Protein AF-A0A7J2H7X8-F1 (afdb_monomer_lite)

Radius of gyration: 26.57 Å; chains: 1; bounding box: 51×22×63 Å

Foldseek 3Di:
DQWWADPPQQHTDDPPDQADPPPRHGSVDTDSDRDDPPPPPCVVVVVVVVVVVVVVVVCVVVVCVVCVDDDPVVVVVVVVVVVD

Structure (mmCIF, N/CA/C/O backbone):
data_AF-A0A7J2H7X8-F1
#
_entry.id   AF-A0A7J2H7X8-F1
#
loop_
_atom_site.group_PDB
_atom_site.id
_atom_site.type_symbol
_atom_site.label_atom_id
_atom_site.label_alt_id
_atom_site.label_comp_id
_atom_site.label_asym_id
_atom_site.label_entity_id
_atom_site.label_seq_id
_atom_site.pdbx_PDB_ins_code
_atom_site.Cartn_x
_atom_site.Cartn_y
_atom_site.Cartn_z
_atom_site.occupancy
_atom_site.B_iso_or_equiv
_atom_site.auth_seq_id
_atom_site.auth_comp_id
_atom_site.auth_asym_id
_atom_site.auth_atom_id
_atom_site.pdbx_PDB_model_num
ATOM 1 N N . MET A 1 1 ? -10.213 16.249 19.873 1.00 52.66 1 MET A N 1
ATOM 2 C CA . MET A 1 1 ? -10.196 14.819 19.486 1.00 52.66 1 MET A CA 1
ATOM 3 C C . MET A 1 1 ? -8.796 14.451 19.020 1.00 52.66 1 MET A C 1
ATOM 5 O O . MET A 1 1 ? -8.312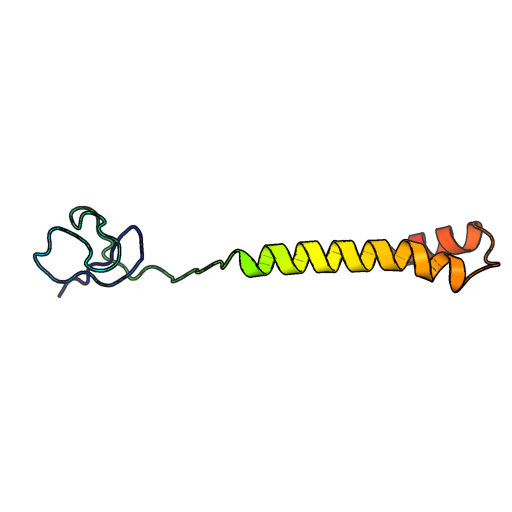 15.104 18.108 1.00 52.66 1 MET A O 1
ATOM 9 N N . SER A 1 2 ? -8.145 13.450 19.616 1.00 73.38 2 SER A N 1
ATOM 10 C CA . SER A 1 2 ? -6.899 12.894 19.072 1.00 73.38 2 SER A CA 1
ATOM 11 C C . SER A 1 2 ? -7.226 11.950 17.913 1.00 73.38 2 SER A C 1
ATOM 13 O O . SER A 1 2 ? -7.972 10.983 18.076 1.00 73.38 2 SER A O 1
ATOM 15 N N . GLU A 1 3 ? -6.725 12.253 16.718 1.00 82.81 3 GLU A N 1
ATOM 16 C CA . GLU A 1 3 ? -6.869 11.363 15.568 1.00 82.81 3 GLU A CA 1
ATOM 17 C C . GLU A 1 3 ? -5.885 10.197 15.702 1.00 82.81 3 GLU A C 1
ATOM 19 O O . GLU A 1 3 ? -4.726 10.386 16.067 1.00 82.81 3 GLU A O 1
ATOM 24 N N . ARG A 1 4 ? -6.362 8.974 15.454 1.00 88.50 4 ARG A N 1
ATOM 25 C CA . ARG A 1 4 ? -5.544 7.759 15.484 1.00 88.50 4 ARG A CA 1
ATOM 26 C C . ARG A 1 4 ? -5.463 7.186 14.081 1.00 88.50 4 ARG A C 1
ATOM 28 O O . ARG A 1 4 ? -6.484 7.089 13.402 1.00 88.50 4 ARG A O 1
ATOM 35 N N . PHE A 1 5 ? -4.279 6.762 13.666 1.00 89.94 5 PHE A N 1
ATOM 36 C CA . PHE A 1 5 ? -4.047 6.134 12.367 1.00 89.94 5 PHE A CA 1
ATOM 37 C C . PHE A 1 5 ? -3.434 4.749 12.545 1.00 89.94 5 PHE A C 1
ATOM 39 O O . PHE A 1 5 ? -2.655 4.506 13.464 1.00 89.94 5 PHE A O 1
ATOM 46 N N . CYS A 1 6 ? -3.794 3.821 11.666 1.00 90.81 6 CYS A N 1
ATOM 47 C CA . CYS A 1 6 ? -3.254 2.472 11.679 1.00 90.81 6 CYS A CA 1
ATOM 48 C C . CYS A 1 6 ? -1.771 2.486 11.304 1.00 90.81 6 CYS A C 1
ATOM 50 O O . CYS A 1 6 ? -1.412 2.991 10.243 1.00 90.81 6 CYS A O 1
ATOM 52 N N . PHE A 1 7 ? -0.935 1.846 12.124 1.00 86.69 7 PHE A N 1
ATOM 53 C CA . PHE A 1 7 ? 0.502 1.733 11.868 1.00 86.69 7 PHE A CA 1
ATOM 54 C C . PHE A 1 7 ? 0.844 1.014 10.560 1.00 86.69 7 PHE A C 1
ATOM 56 O O . PHE A 1 7 ? 1.793 1.380 9.878 1.00 86.69 7 PHE A O 1
ATOM 63 N N . LYS A 1 8 ? 0.039 0.021 10.168 1.00 87.25 8 LYS A N 1
ATOM 64 C CA . LYS A 1 8 ? 0.312 -0.799 8.982 1.00 87.25 8 LYS A CA 1
ATOM 65 C C . LYS A 1 8 ? -0.160 -0.168 7.672 1.00 87.25 8 LYS A C 1
ATOM 67 O O . LYS A 1 8 ? 0.523 -0.277 6.663 1.00 87.25 8 LYS A O 1
ATOM 72 N N . CYS A 1 9 ? -1.357 0.421 7.649 1.00 88.06 9 CYS A N 1
ATOM 73 C CA . CYS A 1 9 ? -1.975 0.903 6.406 1.00 88.06 9 CYS A CA 1
ATOM 74 C C . CYS A 1 9 ? -2.170 2.422 6.341 1.00 88.06 9 CYS A C 1
ATOM 76 O O . CYS A 1 9 ? -2.608 2.926 5.310 1.00 88.06 9 CYS A O 1
ATOM 78 N N . GLY A 1 10 ? -1.911 3.140 7.435 1.00 87.88 10 GLY A N 1
ATOM 79 C CA . GLY A 1 10 ? -2.059 4.591 7.528 1.00 87.88 10 GLY A CA 1
ATOM 80 C C . GLY A 1 10 ? -3.498 5.112 7.540 1.00 87.88 10 GLY A C 1
ATOM 81 O O . GLY A 1 10 ? -3.713 6.320 7.567 1.00 87.88 10 GLY A O 1
ATOM 82 N N . ARG A 1 11 ? -4.508 4.232 7.535 1.00 88.94 11 ARG A N 1
ATOM 83 C CA . ARG A 1 11 ? -5.925 4.631 7.552 1.00 88.94 11 ARG A CA 1
ATOM 84 C C . ARG A 1 11 ? -6.354 5.090 8.948 1.00 88.94 11 ARG A C 1
ATOM 86 O O . ARG A 1 11 ? -5.886 4.548 9.948 1.00 88.94 11 ARG A O 1
ATOM 93 N N . ARG A 1 12 ? -7.283 6.047 9.015 1.00 90.12 12 ARG A N 1
ATOM 94 C CA . ARG A 1 12 ? -7.880 6.526 10.269 1.00 90.12 12 ARG A CA 1
ATOM 95 C C . ARG A 1 12 ? -8.559 5.379 11.029 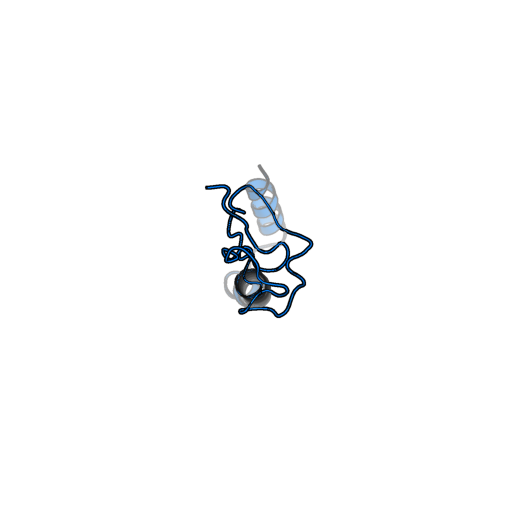1.00 90.12 12 ARG A C 1
ATOM 97 O O . ARG A 1 12 ? -9.324 4.611 10.447 1.00 90.12 12 ARG A O 1
ATOM 104 N N . LEU A 1 13 ? -8.266 5.279 12.318 1.00 90.31 13 LEU A N 1
ATOM 105 C CA . LEU A 1 13 ? -8.882 4.363 13.272 1.00 90.31 13 LEU A CA 1
ATOM 106 C C . LEU A 1 13 ? -10.004 5.095 14.015 1.00 90.31 13 LEU A C 1
ATOM 108 O O . LEU A 1 13 ? -9.836 6.240 14.441 1.00 90.31 13 LEU A O 1
ATOM 112 N N . SER A 1 14 ? -11.147 4.433 14.177 1.00 85.69 14 SER A N 1
ATOM 113 C CA . SER A 1 14 ? -12.223 4.897 15.053 1.00 85.69 14 SER A CA 1
ATOM 114 C C . SER A 1 14 ? -11.836 4.732 16.527 1.00 85.69 14 SER A C 1
ATOM 116 O O . SER A 1 14 ? -10.954 3.954 16.888 1.00 85.69 14 SER A O 1
ATOM 118 N N . VAL A 1 15 ? -12.475 5.502 17.406 1.00 82.50 15 VAL A N 1
ATOM 119 C CA . VAL A 1 15 ? -12.218 5.419 18.848 1.00 82.50 15 VAL A CA 1
ATOM 120 C C . VAL A 1 15 ? -12.821 4.117 19.387 1.00 82.50 15 VAL A C 1
ATOM 122 O O . VAL A 1 15 ? -13.957 3.789 19.065 1.00 82.50 15 VAL A O 1
ATOM 125 N N . GLY A 1 16 ? -12.058 3.372 20.192 1.00 85.25 16 GLY A N 1
ATOM 126 C CA . GLY A 1 16 ? -12.540 2.166 20.878 1.00 85.25 16 GLY A CA 1
ATOM 127 C C . GLY A 1 16 ? -12.509 0.862 20.070 1.00 85.25 16 GLY A C 1
ATOM 128 O O . GLY A 1 16 ? -12.988 -0.151 20.566 1.00 85.25 16 GLY A O 1
ATOM 129 N N . VAL A 1 17 ? -11.943 0.842 18.857 1.00 88.19 17 VAL A N 1
ATOM 130 C CA . VAL A 1 17 ? -11.784 -0.414 18.098 1.00 88.19 17 VAL A CA 1
ATOM 131 C C . VAL A 1 17 ? -10.547 -1.193 18.532 1.00 88.19 17 VAL A C 1
ATOM 133 O O . VAL A 1 17 ? -9.523 -0.602 18.860 1.00 88.19 17 VAL A O 1
ATOM 136 N N . LEU A 1 18 ? -10.641 -2.525 18.494 1.00 90.69 18 LEU A N 1
ATOM 137 C CA . LEU A 1 18 ? -9.542 -3.449 18.811 1.00 90.69 18 LEU A CA 1
ATOM 138 C C . LEU A 1 18 ? -8.644 -3.742 17.599 1.00 90.69 18 LEU A C 1
ATOM 140 O O . LEU A 1 18 ? -7.455 -4.012 17.760 1.00 90.69 18 LEU A O 1
ATOM 144 N N . TYR A 1 19 ? -9.191 -3.649 16.383 1.00 92.38 19 TYR A N 1
ATOM 145 C CA . TYR A 1 19 ? -8.503 -3.973 15.132 1.00 92.38 19 TYR A CA 1
ATOM 146 C C . TYR A 1 19 ? -8.848 -2.962 14.036 1.00 92.38 19 TYR A C 1
ATOM 148 O O . TYR A 1 19 ? -9.926 -2.366 14.024 1.00 92.38 19 TYR A O 1
ATOM 156 N N . CYS A 1 20 ? -7.941 -2.788 13.077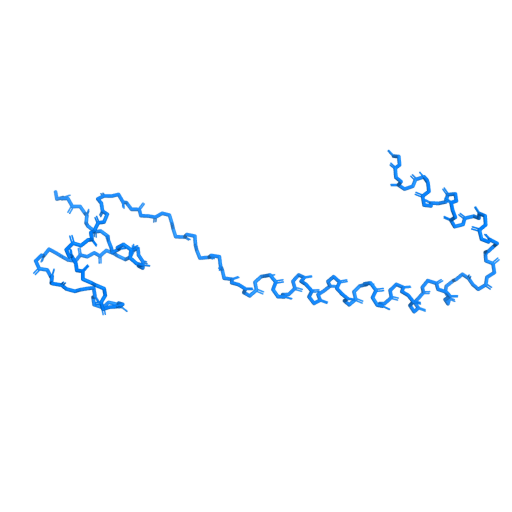 1.00 92.31 20 CYS A N 1
ATOM 157 C CA . CYS A 1 20 ? -8.189 -1.995 11.882 1.00 92.31 20 CYS A CA 1
ATOM 158 C C . CYS A 1 20 ? -9.166 -2.726 10.951 1.00 92.31 20 CYS A C 1
ATOM 160 O O . CYS A 1 20 ? -8.828 -3.776 10.407 1.00 92.31 20 CYS A O 1
ATOM 162 N N . SER A 1 21 ? -10.320 -2.119 10.672 1.00 89.81 21 SER A N 1
ATOM 163 C CA . SER A 1 21 ? -11.345 -2.665 9.765 1.00 89.81 21 SER A CA 1
ATOM 164 C C . SER A 1 21 ? -10.863 -2.910 8.330 1.00 89.81 21 SER A C 1
ATOM 166 O O . SER A 1 21 ? -11.485 -3.665 7.595 1.00 89.81 21 SER A O 1
ATOM 168 N N . HIS A 1 22 ? -9.757 -2.286 7.917 1.00 90.56 22 HIS A N 1
ATOM 169 C CA . HIS A 1 22 ? -9.233 -2.407 6.557 1.00 90.56 22 HIS A CA 1
ATOM 170 C C . HIS A 1 22 ? -8.126 -3.457 6.404 1.00 90.56 22 HIS A C 1
ATOM 172 O O . HIS A 1 22 ? -7.961 -4.018 5.328 1.00 90.56 22 HIS A O 1
ATOM 178 N N . CYS A 1 23 ? -7.292 -3.668 7.424 1.00 90.94 23 CYS A N 1
ATOM 179 C CA . CYS A 1 23 ? -6.115 -4.541 7.299 1.00 90.94 23 CYS A CA 1
ATOM 180 C C . CYS A 1 23 ? -5.980 -5.588 8.409 1.00 90.94 23 CYS A C 1
ATOM 182 O O . CYS A 1 23 ? -5.012 -6.347 8.390 1.00 90.94 23 CYS A O 1
ATOM 184 N N . GLY A 1 24 ? -6.893 -5.600 9.385 1.00 91.19 24 GLY A N 1
ATOM 185 C CA . GLY A 1 24 ? -6.887 -6.519 10.526 1.00 91.19 24 GLY A CA 1
ATOM 186 C C . GLY A 1 24 ? -5.803 -6.251 11.576 1.00 91.19 24 GLY A C 1
ATOM 187 O O . GLY A 1 24 ? -5.731 -6.968 12.566 1.00 91.19 24 GLY A O 1
ATOM 188 N N . TYR A 1 25 ? -4.955 -5.232 11.394 1.00 92.94 25 TYR A N 1
ATOM 189 C CA . TYR A 1 25 ? -3.866 -4.932 12.329 1.00 92.94 25 TYR A CA 1
ATOM 190 C C . TYR A 1 25 ? -4.406 -4.484 13.699 1.00 92.94 25 TYR A C 1
ATOM 192 O O . TYR A 1 25 ? -5.377 -3.720 13.722 1.00 92.94 25 TYR A O 1
ATOM 200 N N . PRO A 1 26 ? -3.804 -4.911 14.826 1.00 91.31 26 PRO A N 1
ATOM 201 C CA . PRO A 1 26 ? -4.256 -4.520 16.157 1.00 91.31 26 PRO A CA 1
ATOM 202 C C . PRO A 1 26 ? -4.202 -3.001 16.341 1.00 91.31 26 PRO A C 1
ATOM 204 O O . PRO A 1 26 ? -3.209 -2.346 16.027 1.00 91.31 26 PRO A O 1
ATOM 207 N N . ALA A 1 27 ? -5.283 -2.436 16.871 1.00 88.75 27 ALA A N 1
ATOM 208 C CA . ALA A 1 27 ? -5.427 -1.002 17.102 1.00 88.75 27 ALA A CA 1
ATOM 209 C C . ALA A 1 27 ? -4.716 -0.518 18.381 1.00 88.75 27 ALA A C 1
ATOM 211 O O . ALA A 1 27 ? -4.738 0.676 18.671 1.00 88.75 27 ALA A O 1
ATOM 212 N N . SER A 1 28 ? -4.068 -1.421 19.129 1.00 87.88 28 SER A N 1
ATOM 213 C CA . SER A 1 28 ? -3.196 -1.076 20.258 1.00 87.88 28 SER A CA 1
ATOM 214 C C . SER A 1 28 ? -1.958 -0.284 19.821 1.00 87.88 28 SER A C 1
ATOM 216 O O . SER A 1 28 ? -1.479 0.550 20.583 1.00 87.88 28 SER A O 1
ATOM 218 N N . LEU A 1 29 ? -1.481 -0.487 18.584 1.00 84.38 29 LEU A N 1
ATOM 219 C CA . LEU A 1 29 ? -0.431 0.318 17.955 1.00 84.38 29 LEU A CA 1
ATOM 220 C C . LEU A 1 29 ? -1.034 1.274 16.918 1.00 84.38 29 LEU A C 1
ATOM 222 O O . LEU A 1 29 ? -1.436 0.867 15.823 1.00 84.38 29 LEU A O 1
ATOM 226 N N . TYR A 1 30 ? -1.056 2.561 17.255 1.00 85.81 30 TYR A N 1
ATOM 227 C CA . TYR A 1 30 ? -1.563 3.630 16.399 1.00 85.81 30 TYR A CA 1
ATOM 228 C C . TYR A 1 30 ? -0.589 4.808 16.328 1.00 85.81 30 TYR A C 1
ATOM 230 O O . TYR A 1 30 ? 0.170 5.060 17.260 1.00 85.81 30 TYR A O 1
ATOM 238 N N . LEU A 1 31 ? -0.644 5.556 15.226 1.00 83.25 31 LEU A N 1
ATOM 239 C CA . LEU A 1 31 ? 0.017 6.854 15.104 1.00 83.25 31 LEU A CA 1
ATOM 240 C C . LEU A 1 31 ? -0.951 7.965 15.506 1.00 83.25 31 LEU A C 1
ATOM 242 O O . LEU A 1 31 ? -2.143 7.899 15.203 1.00 83.25 31 LEU A O 1
ATOM 246 N N . THR A 1 32 ? -0.425 8.993 16.162 1.00 83.88 32 THR A N 1
ATOM 247 C CA . THR A 1 32 ? -1.135 10.235 16.511 1.00 83.88 32 THR A CA 1
ATOM 248 C C . THR A 1 32 ? -0.973 11.339 15.466 1.00 83.88 32 THR A C 1
ATOM 250 O O . THR A 1 32 ? -1.692 12.331 15.518 1.00 83.88 32 THR A O 1
ATOM 253 N N . ALA A 1 33 ? -0.062 11.165 14.507 1.00 79.38 33 ALA A N 1
ATOM 254 C CA . ALA A 1 33 ? 0.100 12.025 13.340 1.00 79.38 33 ALA A CA 1
ATOM 255 C C . ALA A 1 33 ? -0.373 11.292 12.077 1.00 79.38 33 ALA A C 1
ATOM 257 O O . ALA A 1 33 ? -0.254 10.065 11.990 1.00 79.38 33 ALA A O 1
ATOM 258 N N . SER A 1 34 ? -0.904 12.030 11.101 1.00 73.56 34 SER A N 1
ATOM 259 C CA . SER A 1 34 ? -1.284 11.476 9.802 1.00 73.56 34 SER A CA 1
ATOM 260 C C . SER A 1 34 ? -0.028 11.013 9.047 1.00 73.56 34 SER A C 1
ATOM 262 O O . SER A 1 34 ? 0.863 11.823 8.785 1.00 73.56 34 SER A O 1
ATOM 264 N N . PRO A 1 35 ? 0.098 9.717 8.700 1.00 71.00 35 PRO A N 1
ATOM 265 C CA . PRO A 1 35 ? 1.254 9.250 7.949 1.00 71.00 35 PRO A CA 1
ATOM 266 C C . PRO A 1 35 ? 1.194 9.761 6.501 1.00 71.00 35 PRO A C 1
ATOM 268 O O . PRO A 1 35 ? 0.114 9.753 5.898 1.00 71.00 35 PRO A O 1
ATOM 271 N N . PRO A 1 36 ? 2.331 10.161 5.902 1.00 65.75 36 PRO A N 1
ATOM 272 C CA . PRO A 1 36 ? 2.377 10.4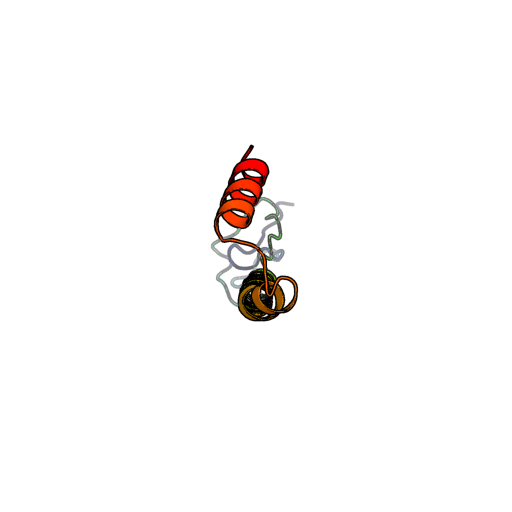55 4.479 1.00 65.75 36 PRO A CA 1
ATOM 273 C C . PRO A 1 36 ? 2.113 9.157 3.704 1.00 65.75 36 PRO A C 1
ATOM 275 O O . PRO A 1 36 ? 2.775 8.140 3.917 1.00 65.75 36 PRO A O 1
ATOM 278 N N . LEU A 1 37 ? 1.119 9.169 2.812 1.00 58.69 37 LEU A N 1
ATOM 279 C CA . LEU A 1 37 ? 0.763 8.019 1.977 1.00 58.69 37 LEU A CA 1
ATOM 280 C C . LEU A 1 37 ? 1.810 7.811 0.870 1.00 58.69 37 LEU A C 1
ATOM 282 O O . LEU A 1 37 ? 1.515 7.995 -0.310 1.00 58.69 37 LEU A O 1
ATOM 286 N N . LEU A 1 38 ? 3.032 7.400 1.218 1.00 61.09 38 LEU A N 1
ATOM 287 C CA . LEU A 1 38 ? 3.992 6.920 0.223 1.00 61.09 38 LEU A CA 1
ATOM 288 C C . LEU A 1 38 ? 3.584 5.512 -0.234 1.00 61.09 38 LEU A C 1
ATOM 290 O O . LEU A 1 38 ? 4.112 4.495 0.211 1.00 61.09 38 LEU A O 1
ATOM 294 N N . ARG A 1 39 ? 2.623 5.445 -1.161 1.00 62.22 39 ARG A N 1
ATOM 295 C CA . ARG A 1 39 ? 2.420 4.264 -2.007 1.00 62.22 39 ARG A CA 1
ATOM 296 C C . ARG A 1 39 ? 3.500 4.259 -3.084 1.00 62.22 39 ARG A C 1
ATOM 298 O O . ARG A 1 39 ? 3.258 4.664 -4.216 1.00 62.22 39 ARG A O 1
ATOM 305 N N . LEU A 1 40 ? 4.687 3.768 -2.743 1.00 58.47 40 LEU A N 1
ATOM 306 C CA . LEU A 1 40 ? 5.662 3.348 -3.747 1.00 58.47 40 LEU A CA 1
ATOM 307 C C . LEU A 1 40 ? 5.125 2.063 -4.389 1.00 58.47 40 LEU A C 1
ATOM 309 O O . LEU A 1 40 ? 5.395 0.944 -3.957 1.00 58.47 40 LEU A O 1
ATOM 313 N N . THR A 1 41 ? 4.243 2.221 -5.376 1.00 59.56 41 THR A N 1
ATOM 314 C CA . THR A 1 41 ? 3.753 1.096 -6.168 1.00 59.56 41 THR A CA 1
ATOM 315 C C . THR A 1 41 ? 4.928 0.537 -6.958 1.00 59.56 41 THR A C 1
ATOM 317 O O . THR A 1 41 ? 5.383 1.161 -7.915 1.00 59.56 41 THR A O 1
ATOM 320 N N . TYR A 1 42 ? 5.388 -0.655 -6.570 1.00 61.91 42 TYR A N 1
ATOM 321 C CA . TYR A 1 42 ? 6.479 -1.415 -7.199 1.00 61.91 42 TYR A CA 1
ATOM 322 C C . TYR A 1 42 ? 6.357 -1.543 -8.729 1.00 61.91 42 TYR A C 1
ATOM 324 O O . TYR A 1 42 ? 7.350 -1.785 -9.411 1.00 61.91 42 TYR A O 1
ATOM 332 N N . LYS A 1 43 ? 5.148 -1.335 -9.272 1.00 61.44 43 LYS A N 1
ATOM 333 C CA . LYS A 1 43 ? 4.882 -1.220 -10.705 1.00 61.44 43 LYS A CA 1
ATOM 334 C C . LYS A 1 43 ? 5.821 -0.242 -11.410 1.00 61.44 43 LYS A C 1
ATOM 336 O O . LYS A 1 43 ? 6.213 -0.552 -12.519 1.00 61.44 43 LYS A O 1
ATOM 341 N N . LEU A 1 44 ? 6.214 0.876 -10.788 1.00 65.25 44 LEU A N 1
ATOM 342 C CA . LEU A 1 44 ? 7.099 1.855 -11.434 1.00 65.25 44 LEU A CA 1
ATOM 343 C C . LEU A 1 44 ? 8.516 1.298 -11.664 1.00 65.25 44 LEU A C 1
ATOM 345 O O . LEU A 1 44 ? 9.121 1.573 -12.691 1.00 65.25 44 LEU A O 1
ATOM 349 N N . SER A 1 45 ? 9.018 0.477 -10.735 1.00 74.31 45 SER A N 1
ATOM 350 C CA . SER A 1 45 ? 10.367 -0.101 -10.805 1.00 74.31 45 SER A CA 1
ATOM 351 C C . SER A 1 45 ? 10.490 -1.132 -11.931 1.00 74.31 45 SER A C 1
ATOM 353 O O . SER A 1 45 ? 11.440 -1.098 -12.708 1.00 74.31 45 SER A O 1
ATOM 355 N N . LEU A 1 46 ? 9.484 -2.002 -12.089 1.00 79.81 46 LEU A N 1
ATOM 356 C CA . LEU A 1 46 ? 9.495 -3.026 -13.136 1.00 79.81 46 LEU A CA 1
ATOM 357 C C . LEU A 1 46 ? 9.470 -2.406 -14.541 1.00 79.81 46 LEU A C 1
ATOM 359 O O . LEU A 1 46 ? 10.210 -2.853 -15.411 1.00 79.81 46 LEU A O 1
ATOM 363 N N . THR A 1 47 ? 8.657 -1.366 -14.765 1.00 82.12 47 THR A N 1
ATOM 364 C CA . THR A 1 47 ? 8.590 -0.707 -16.078 1.00 82.12 47 THR A CA 1
ATOM 365 C C . THR A 1 47 ? 9.914 -0.050 -16.442 1.00 82.12 47 THR A C 1
ATOM 367 O O . THR A 1 47 ? 10.336 -0.182 -17.584 1.00 82.12 47 THR A O 1
ATOM 370 N N . ILE A 1 48 ? 10.578 0.601 -15.478 1.00 85.31 48 ILE A N 1
ATOM 371 C CA . ILE A 1 48 ? 11.882 1.249 -15.685 1.00 85.31 48 ILE A CA 1
ATOM 372 C C . ILE A 1 48 ? 12.958 0.208 -16.025 1.00 85.31 48 ILE A C 1
ATOM 374 O O . ILE A 1 48 ? 13.737 0.411 -16.956 1.00 85.31 48 ILE A O 1
ATOM 378 N N . LEU A 1 49 ? 12.974 -0.927 -15.319 1.00 87.19 49 LEU A N 1
ATOM 379 C CA . LEU A 1 49 ? 13.919 -2.017 -15.585 1.00 87.19 49 LEU A CA 1
ATOM 380 C C . LEU A 1 49 ? 13.706 -2.630 -16.976 1.00 87.19 49 LEU A C 1
ATOM 382 O O . LEU A 1 49 ? 14.668 -2.810 -17.721 1.00 87.19 49 LEU A O 1
ATOM 386 N N . VAL A 1 50 ? 12.453 -2.902 -17.355 1.00 88.12 50 VAL A N 1
ATOM 387 C CA . VAL A 1 50 ? 12.124 -3.479 -18.669 1.00 88.12 50 VAL A CA 1
ATOM 388 C C . VAL A 1 50 ? 12.411 -2.486 -19.796 1.00 88.12 50 VAL A C 1
ATOM 390 O O . VAL A 1 50 ? 12.974 -2.882 -20.814 1.00 88.12 50 VAL A O 1
ATOM 393 N N . SER A 1 51 ? 12.085 -1.198 -19.626 1.00 85.81 51 SER A N 1
ATOM 394 C CA . SER A 1 51 ? 12.375 -0.178 -20.641 1.00 85.81 51 SER A CA 1
ATOM 395 C C . SER A 1 51 ? 13.873 0.055 -20.816 1.00 85.81 51 SER A C 1
ATOM 397 O O . SER A 1 51 ? 14.330 0.204 -21.946 1.00 85.81 51 SER A O 1
ATOM 399 N N . GLY A 1 52 ? 14.642 0.057 -19.722 1.00 86.38 52 GLY A N 1
ATOM 400 C CA . GLY A 1 52 ? 16.097 0.203 -19.777 1.00 86.38 52 GLY A CA 1
ATOM 401 C C . GLY A 1 52 ? 16.761 -0.975 -20.489 1.00 86.38 52 GLY A C 1
ATOM 402 O O . GLY A 1 52 ? 17.565 -0.771 -21.395 1.00 86.38 52 GLY A O 1
ATOM 403 N N . PHE A 1 53 ? 16.363 -2.203 -20.147 1.00 84.94 53 PHE A N 1
ATOM 404 C CA . PHE A 1 53 ? 16.864 -3.406 -20.814 1.00 84.94 53 PHE A CA 1
ATOM 405 C C . PHE A 1 53 ? 16.500 -3.438 -22.306 1.00 84.94 53 PHE A C 1
ATOM 407 O O . PHE A 1 53 ? 17.337 -3.778 -23.138 1.00 84.94 53 PHE A O 1
ATOM 414 N N . LEU A 1 54 ? 15.275 -3.033 -22.659 1.00 87.50 54 LEU A N 1
ATOM 415 C CA . LEU A 1 54 ? 14.830 -2.967 -24.051 1.00 87.50 54 LEU A CA 1
ATOM 416 C C . LEU A 1 54 ? 15.628 -1.938 -24.866 1.00 87.50 54 LEU A C 1
ATOM 4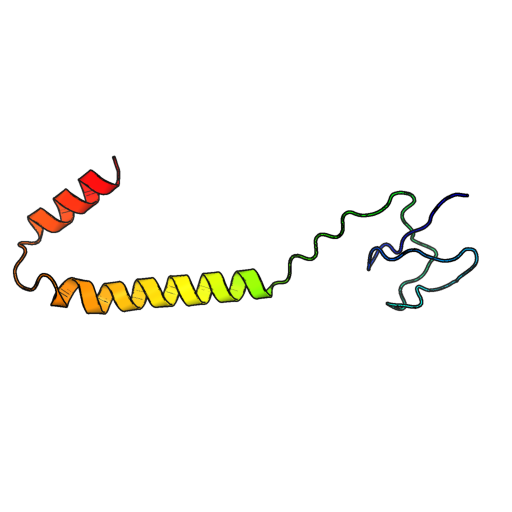18 O O . LEU A 1 54 ? 16.019 -2.234 -25.990 1.00 87.50 54 LEU A O 1
ATOM 422 N N . LEU A 1 55 ? 15.894 -0.751 -24.312 1.00 84.06 55 LEU A N 1
ATOM 423 C CA . LEU A 1 55 ? 16.710 0.274 -24.974 1.00 84.06 55 LEU A CA 1
ATOM 424 C C . LEU A 1 55 ? 18.154 -0.194 -25.191 1.00 84.06 55 LEU A C 1
ATOM 426 O O . LEU A 1 55 ? 18.690 0.017 -26.275 1.00 84.06 55 LEU A O 1
ATOM 430 N N . ALA A 1 56 ? 18.757 -0.862 -24.203 1.00 80.00 56 ALA A N 1
ATOM 431 C CA . ALA A 1 56 ? 20.101 -1.424 -24.329 1.00 80.00 56 ALA A CA 1
ATOM 432 C C . ALA A 1 56 ? 20.162 -2.503 -25.423 1.00 80.00 56 ALA A C 1
ATOM 434 O O . ALA A 1 56 ? 20.979 -2.414 -26.333 1.00 80.00 56 ALA A O 1
ATOM 435 N N . ALA A 1 57 ? 19.221 -3.452 -25.408 1.00 80.31 57 ALA A N 1
ATOM 436 C CA . ALA A 1 57 ? 19.157 -4.506 -26.419 1.00 80.31 57 ALA A CA 1
ATOM 437 C C . ALA A 1 57 ? 18.919 -3.955 -27.838 1.00 80.31 57 ALA A C 1
ATOM 439 O O . ALA A 1 57 ? 19.455 -4.479 -28.812 1.00 80.31 57 ALA A O 1
ATOM 440 N N . LEU A 1 58 ? 18.122 -2.889 -27.974 1.00 76.06 58 LEU A N 1
ATOM 441 C CA . LEU A 1 58 ? 17.926 -2.215 -29.259 1.00 76.06 58 LEU A CA 1
ATOM 442 C C . LEU A 1 58 ? 19.180 -1.457 -29.712 1.00 76.06 58 LEU A C 1
ATOM 444 O O . LEU A 1 58 ? 19.461 -1.433 -30.910 1.00 76.06 58 LEU A O 1
ATOM 448 N N . ALA A 1 59 ? 19.949 -0.873 -28.792 1.00 72.00 59 ALA A N 1
ATOM 449 C CA . ALA A 1 59 ? 21.209 -0.206 -29.105 1.00 72.00 59 ALA A CA 1
ATOM 450 C C . ALA A 1 59 ? 22.228 -1.186 -29.718 1.00 72.00 59 ALA A C 1
ATOM 452 O O . ALA A 1 59 ? 22.791 -0.887 -30.771 1.00 72.00 59 ALA A O 1
ATOM 453 N N . ASP A 1 60 ? 22.367 -2.390 -29.156 1.00 66.38 60 ASP A N 1
ATOM 454 C CA . ASP A 1 60 ? 23.257 -3.435 -29.687 1.00 66.38 60 ASP A CA 1
ATOM 455 C C . ASP A 1 60 ? 22.885 -3.900 -31.109 1.00 66.38 60 ASP A C 1
ATOM 457 O O . ASP A 1 60 ? 23.742 -4.372 -31.851 1.00 66.38 60 ASP A O 1
ATOM 461 N N . ILE A 1 61 ? 21.618 -3.758 -31.516 1.00 66.50 61 ILE A N 1
ATOM 462 C CA . ILE A 1 61 ? 21.130 -4.166 -32.846 1.00 66.50 61 ILE A CA 1
ATOM 463 C C . ILE A 1 61 ? 21.190 -3.007 -33.851 1.00 66.50 61 ILE A C 1
ATOM 465 O O . ILE A 1 61 ? 21.571 -3.197 -35.007 1.00 66.50 61 ILE A O 1
ATOM 469 N N . VAL A 1 62 ? 20.800 -1.798 -33.438 1.00 63.94 62 VAL A N 1
ATOM 470 C CA . VAL A 1 62 ? 20.628 -0.646 -34.338 1.00 63.94 62 VAL A CA 1
ATOM 471 C C . VAL A 1 62 ? 21.946 0.091 -34.586 1.00 63.94 62 VAL A C 1
ATOM 473 O O . VAL A 1 62 ? 22.211 0.482 -35.724 1.00 63.94 62 VAL A O 1
ATOM 476 N N . ILE A 1 63 ? 22.801 0.248 -33.568 1.00 59.16 63 ILE A N 1
ATOM 477 C CA . ILE A 1 63 ? 24.099 0.936 -33.690 1.00 59.16 63 ILE A CA 1
ATOM 478 C C . ILE A 1 63 ? 25.015 0.288 -34.746 1.00 59.16 63 ILE A C 1
ATOM 480 O O . ILE A 1 63 ? 25.522 1.027 -35.598 1.00 59.16 63 ILE A O 1
ATOM 484 N N . PRO A 1 64 ? 25.208 -1.049 -34.791 1.00 59.06 64 PRO A N 1
ATOM 485 C CA . PRO A 1 64 ? 26.061 -1.653 -35.816 1.00 59.06 64 PRO A CA 1
ATOM 486 C C . PRO A 1 64 ? 25.467 -1.544 -37.226 1.00 59.06 64 PRO A C 1
ATOM 488 O O . PRO A 1 64 ? 26.207 -1.557 -38.209 1.00 59.06 64 PRO A O 1
ATOM 491 N N . HIS A 1 65 ? 24.143 -1.405 -37.345 1.00 59.50 65 HIS A N 1
ATOM 492 C CA . HIS A 1 65 ? 23.462 -1.335 -38.636 1.00 59.50 65 HIS A CA 1
ATOM 493 C C . HIS A 1 65 ? 23.390 0.086 -39.215 1.00 59.50 65 HIS A C 1
ATOM 495 O O . HIS A 1 65 ? 23.342 0.239 -40.438 1.00 59.50 65 HIS A O 1
ATOM 501 N N . LEU A 1 66 ? 23.399 1.116 -38.360 1.00 55.38 66 LEU A N 1
ATOM 502 C CA . LEU A 1 66 ? 23.351 2.527 -38.764 1.00 55.38 66 LEU A CA 1
ATOM 503 C C . LEU A 1 66 ? 24.730 3.067 -39.179 1.00 55.38 66 LEU A C 1
ATOM 505 O O . LEU A 1 66 ? 24.823 4.005 -39.969 1.00 55.38 66 LEU A O 1
ATOM 509 N N . PHE A 1 67 ? 25.802 2.433 -38.700 1.00 54.41 67 PHE A N 1
ATOM 510 C CA . PHE A 1 67 ? 27.186 2.830 -38.944 1.00 54.41 67 PHE A CA 1
ATOM 511 C C . PHE A 1 67 ? 28.055 1.646 -39.402 1.00 54.41 67 PHE A C 1
ATOM 513 O O . PHE A 1 67 ? 29.029 1.294 -38.741 1.00 54.41 67 PHE A O 1
ATOM 520 N N . PRO A 1 68 ? 27.780 1.042 -40.572 1.00 54.84 68 PRO A N 1
ATOM 521 C CA . PRO A 1 68 ? 28.474 -0.170 -41.024 1.00 54.84 68 PRO A CA 1
ATOM 522 C C . PRO A 1 68 ? 29.968 0.035 -41.352 1.00 54.84 68 PRO A C 1
ATOM 524 O O . PRO A 1 68 ? 30.649 -0.914 -41.733 1.00 54.84 68 PRO A O 1
ATOM 527 N N . LYS A 1 69 ? 30.478 1.275 -41.281 1.00 52.38 69 LYS A N 1
ATOM 528 C CA . LYS A 1 69 ? 31.804 1.684 -41.774 1.00 52.38 69 LYS A CA 1
ATOM 529 C C . LYS A 1 69 ? 32.455 2.815 -40.967 1.00 52.38 69 LYS A C 1
ATOM 531 O O . LYS A 1 69 ? 33.279 3.538 -41.522 1.00 52.38 69 LYS A O 1
ATOM 536 N N . LEU A 1 70 ? 32.118 3.005 -39.687 1.00 55.34 70 LEU A N 1
ATOM 537 C CA . LEU A 1 70 ? 32.945 3.893 -38.861 1.00 55.34 70 LEU A CA 1
ATOM 538 C C . LEU A 1 70 ? 34.165 3.129 -38.329 1.00 55.34 70 LEU A C 1
ATOM 540 O O . LEU A 1 70 ? 33.998 2.072 -37.722 1.00 55.34 70 LEU A O 1
ATOM 544 N N . PRO A 1 71 ? 35.394 3.629 -38.557 1.00 58.16 71 PRO A N 1
ATOM 545 C CA . PRO A 1 71 ? 36.573 3.047 -37.935 1.00 58.16 71 PRO A CA 1
ATOM 546 C C . PRO A 1 71 ? 36.449 3.205 -36.414 1.00 58.16 71 PRO A C 1
ATOM 548 O O . PRO A 1 71 ? 36.068 4.279 -35.950 1.00 58.16 71 PRO A O 1
ATOM 551 N N . MET A 1 72 ? 36.774 2.147 -35.657 1.00 59.38 72 MET A N 1
ATOM 552 C CA . MET A 1 72 ? 36.663 2.062 -34.182 1.00 59.38 72 MET A CA 1
ATOM 553 C C . MET A 1 72 ? 37.081 3.352 -33.449 1.00 59.38 72 MET A C 1
ATOM 555 O O . MET A 1 72 ? 36.421 3.772 -32.508 1.00 59.38 72 MET A O 1
ATOM 559 N N . ILE A 1 73 ? 38.109 4.033 -33.962 1.00 62.06 73 ILE A N 1
ATOM 560 C CA . ILE A 1 73 ? 38.684 5.283 -33.443 1.00 62.06 73 ILE A CA 1
ATOM 561 C C . ILE A 1 73 ? 37.649 6.413 -33.282 1.00 62.06 73 ILE A C 1
ATOM 563 O O . ILE A 1 73 ? 37.756 7.218 -32.363 1.00 62.06 73 ILE A O 1
ATOM 567 N N . VAL A 1 74 ? 36.645 6.504 -34.161 1.00 64.50 74 VAL A N 1
ATOM 568 C CA . VAL A 1 74 ? 35.637 7.581 -34.104 1.00 64.50 74 VAL A CA 1
ATOM 569 C C . VAL A 1 74 ? 34.585 7.298 -33.029 1.00 64.50 74 VAL A C 1
ATOM 571 O O . VAL A 1 74 ? 34.058 8.234 -32.435 1.00 64.50 74 VAL A O 1
ATOM 574 N N . VAL A 1 75 ? 34.300 6.021 -32.751 1.00 64.44 75 VAL A N 1
ATOM 575 C CA . VAL A 1 75 ? 33.364 5.623 -31.689 1.00 64.44 75 VAL A CA 1
ATOM 576 C C . VAL A 1 75 ? 33.959 5.952 -30.322 1.00 64.44 75 VAL A C 1
ATOM 578 O O . VAL A 1 75 ? 33.290 6.603 -29.527 1.00 64.44 75 VAL A O 1
ATOM 581 N N . ASP A 1 76 ? 35.230 5.610 -30.090 1.00 61.59 76 ASP A N 1
ATOM 582 C CA . ASP A 1 76 ? 35.944 5.980 -28.859 1.00 61.59 76 ASP A CA 1
ATOM 583 C C . ASP A 1 76 ? 35.986 7.502 -28.648 1.00 61.59 76 ASP A C 1
ATOM 585 O O . ASP A 1 76 ? 35.777 7.983 -27.535 1.00 61.59 76 ASP A O 1
ATOM 589 N N . LEU A 1 77 ? 36.182 8.279 -29.722 1.00 64.62 77 LEU A N 1
ATOM 590 C CA . LEU A 1 77 ? 36.207 9.741 -29.638 1.00 64.62 77 LEU A CA 1
ATOM 591 C C . LEU A 1 77 ? 34.834 10.333 -29.270 1.00 64.62 77 LEU A C 1
ATOM 593 O O . LEU A 1 77 ? 34.758 11.291 -28.503 1.00 64.62 77 LEU A O 1
ATOM 597 N N . LEU A 1 78 ? 33.747 9.769 -29.807 1.00 63.28 78 LEU A N 1
ATOM 598 C CA . LEU A 1 78 ? 32.382 10.194 -29.484 1.00 63.28 78 LEU A CA 1
ATOM 599 C C . LEU A 1 78 ? 31.980 9.810 -28.058 1.00 63.28 78 LEU A C 1
ATOM 601 O O . LEU A 1 78 ? 31.301 10.593 -27.398 1.00 63.28 78 LEU A O 1
ATOM 605 N N . VAL A 1 79 ? 32.422 8.646 -27.573 1.00 65.75 79 VAL A N 1
ATOM 606 C CA . VAL A 1 79 ? 32.224 8.235 -26.176 1.00 65.75 79 VAL A CA 1
ATOM 607 C C . VAL A 1 79 ? 32.972 9.187 -25.242 1.00 65.75 79 VAL A C 1
ATOM 609 O O . VAL A 1 79 ? 32.365 9.722 -24.320 1.00 65.75 79 VAL A O 1
ATOM 612 N N . GLN A 1 80 ? 34.235 9.512 -25.535 1.00 64.88 80 GLN A N 1
ATOM 613 C CA . GLN A 1 80 ? 34.989 10.471 -24.721 1.00 64.88 80 GLN A CA 1
ATOM 614 C C . GLN A 1 80 ? 34.376 11.877 -24.699 1.00 64.88 80 GLN A C 1
ATOM 616 O O . GLN A 1 80 ? 34.410 12.523 -23.658 1.00 64.88 80 GLN A O 1
ATOM 621 N N . LEU A 1 81 ? 33.813 12.356 -25.814 1.00 62.94 81 LEU A N 1
ATOM 622 C CA . LEU A 1 81 ? 33.131 13.658 -25.864 1.00 62.94 81 LEU A CA 1
ATOM 623 C C . LEU A 1 81 ? 31.760 13.646 -25.172 1.00 62.94 81 LEU A C 1
ATOM 625 O O . LEU A 1 81 ? 31.248 14.707 -24.835 1.00 62.94 81 LEU A O 1
ATOM 629 N N . SER A 1 82 ? 31.150 12.473 -24.985 1.00 64.88 82 SER A N 1
ATOM 630 C CA . SER A 1 82 ? 29.886 12.336 -24.257 1.00 64.88 82 SER A CA 1
ATOM 631 C C . SER A 1 82 ? 30.070 12.316 -22.735 1.00 64.88 82 SER A C 1
ATOM 633 O O . SER A 1 82 ? 29.103 12.579 -22.023 1.00 64.88 82 SER A O 1
ATOM 635 N N . ASP A 1 83 ? 31.265 11.975 -22.245 1.00 51.66 83 ASP A N 1
ATOM 636 C CA . ASP A 1 83 ? 31.599 11.910 -20.814 1.00 51.66 83 ASP A CA 1
ATOM 637 C C . ASP A 1 83 ? 32.174 13.232 -20.248 1.00 51.66 83 ASP A C 1
ATOM 639 O O . ASP A 1 83 ? 32.402 13.332 -19.040 1.00 51.66 83 ASP A O 1
ATOM 643 N N . THR A 1 84 ? 32.395 14.252 -21.091 1.00 50.41 84 THR A N 1
ATOM 644 C CA . THR A 1 84 ? 32.777 15.628 -20.694 1.00 50.41 84 THR A CA 1
ATOM 645 C C . THR A 1 84 ? 31.584 16.569 -20.653 1.00 50.41 84 THR A C 1
ATOM 647 O O . THR A 1 84 ? 31.468 17.331 -19.667 1.00 50.41 84 THR A O 1
#

Secondary structure (DSSP, 8-state):
---EEETTT-PEEPTT-SB-TTT--BTTSEESSPPP-----THHHHHHHH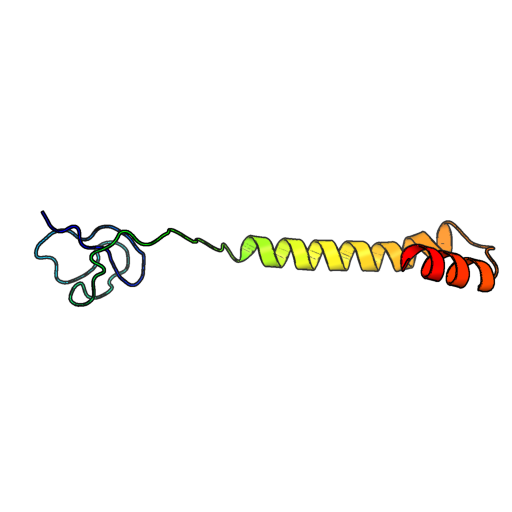HHHHHHHHHHHHHHHH-TT--HHHHHHHHHHH--

Sequence (84 aa):
MSERFCFKCGRRLSVGVLYCSHCGYPASLYLTASPPLLRLTYKLSLTILVSGFLLAALADIVIPHLFPKLPMIVVDLLVQLSDT

pLDDT: mean 74.91, std 13.35, range [50.41, 92.94]